Protein AF-A0A7S7LVP3-F1 (afdb_monomer)

Organism: NCBI:txid2740404

Radius of gyration: 24.84 Å; Cα contacts (8 Å, |Δi|>4): 24; chains: 1; bounding box: 42×37×67 Å

Structure (mmCIF, N/CA/C/O backbone):
data_AF-A0A7S7LVP3-F1
#
_entry.id   AF-A0A7S7LVP3-F1
#
loop_
_atom_site.group_PDB
_atom_site.id
_atom_site.type_symbol
_atom_site.label_atom_id
_atom_site.label_alt_id
_atom_site.label_comp_id
_atom_site.label_asym_id
_atom_site.label_entity_id
_atom_site.label_seq_id
_atom_site.pdbx_PDB_ins_code
_atom_site.Cartn_x
_atom_site.Cartn_y
_atom_site.Cartn_z
_atom_site.occupancy
_atom_site.B_iso_or_equiv
_atom_site.auth_seq_id
_atom_site.auth_comp_id
_atom_site.auth_asym_id
_atom_site.auth_atom_id
_atom_site.pdbx_PDB_model_num
ATOM 1 N N . MET A 1 1 ? 9.778 1.734 -1.204 1.00 67.38 1 MET A N 1
ATOM 2 C CA . MET A 1 1 ? 10.435 1.814 -2.530 1.00 67.38 1 MET A CA 1
ATOM 3 C C . MET A 1 1 ? 11.661 0.912 -2.513 1.00 67.38 1 MET A C 1
ATOM 5 O O . MET A 1 1 ? 12.395 0.959 -1.533 1.00 67.38 1 MET A O 1
ATOM 9 N N . SER A 1 2 ? 11.858 0.082 -3.541 1.00 87.88 2 SER A N 1
ATOM 10 C CA . SER A 1 2 ? 13.041 -0.787 -3.646 1.00 87.88 2 SER A CA 1
ATOM 11 C C . SER A 1 2 ? 14.338 0.031 -3.572 1.00 87.88 2 SER A C 1
ATOM 13 O O . SER A 1 2 ? 14.381 1.166 -4.055 1.00 87.88 2 SER A O 1
ATOM 15 N N . ILE A 1 3 ? 15.402 -0.543 -2.995 1.00 89.88 3 ILE A N 1
ATOM 16 C CA . ILE A 1 3 ? 16.736 0.083 -2.933 1.00 89.88 3 ILE A CA 1
ATOM 17 C C . ILE A 1 3 ? 17.224 0.429 -4.348 1.00 89.88 3 ILE A C 1
ATOM 19 O O . ILE A 1 3 ? 17.802 1.495 -4.557 1.00 89.88 3 ILE A O 1
ATOM 23 N N . TYR A 1 4 ? 16.911 -0.421 -5.331 1.00 91.94 4 TYR A N 1
ATOM 24 C CA . TYR A 1 4 ? 17.236 -0.193 -6.737 1.00 91.94 4 TYR A CA 1
ATOM 25 C C . TYR A 1 4 ? 16.529 1.043 -7.297 1.00 91.94 4 TYR A C 1
ATOM 27 O O . TYR A 1 4 ? 17.187 1.935 -7.826 1.00 91.94 4 TYR A O 1
ATOM 35 N N . THR A 1 5 ? 15.210 1.148 -7.113 1.00 92.31 5 THR A N 1
ATOM 36 C CA . THR A 1 5 ? 14.422 2.311 -7.553 1.00 92.31 5 THR A CA 1
ATOM 37 C C . THR A 1 5 ? 14.879 3.592 -6.860 1.00 92.31 5 THR A C 1
ATOM 39 O O . THR A 1 5 ? 15.045 4.623 -7.508 1.00 92.31 5 THR A O 1
ATOM 42 N N . ARG A 1 6 ? 15.155 3.528 -5.551 1.00 90.88 6 ARG A N 1
ATOM 43 C CA . ARG A 1 6 ? 15.655 4.674 -4.783 1.00 90.88 6 ARG A CA 1
ATOM 44 C C . ARG A 1 6 ? 16.995 5.166 -5.326 1.00 90.88 6 ARG A C 1
ATOM 46 O O . ARG A 1 6 ? 17.150 6.363 -5.548 1.00 90.88 6 ARG A O 1
ATOM 53 N N . LYS A 1 7 ? 17.938 4.253 -5.576 1.00 91.44 7 LYS A N 1
ATOM 54 C CA . LYS A 1 7 ? 19.240 4.583 -6.168 1.00 91.44 7 LYS A CA 1
ATOM 55 C C . LYS A 1 7 ? 19.072 5.146 -7.578 1.00 91.44 7 LYS A C 1
ATOM 57 O O . LYS A 1 7 ? 19.667 6.172 -7.891 1.00 91.44 7 LYS A O 1
ATOM 62 N N . TYR A 1 8 ? 18.230 4.529 -8.404 1.00 92.56 8 TYR A N 1
ATOM 63 C CA . TYR A 1 8 ? 17.944 5.007 -9.755 1.00 92.56 8 TYR A CA 1
ATOM 64 C C . TYR A 1 8 ? 17.427 6.453 -9.738 1.00 92.56 8 TYR A C 1
ATOM 66 O O . TYR A 1 8 ? 17.990 7.306 -10.420 1.00 92.56 8 TYR A O 1
ATOM 74 N N . PHE A 1 9 ? 16.451 6.773 -8.885 1.00 91.81 9 PHE A N 1
ATOM 75 C CA . PHE A 1 9 ? 15.943 8.140 -8.737 1.00 91.81 9 PHE A CA 1
ATOM 76 C C . PHE A 1 9 ? 16.987 9.123 -8.229 1.00 91.81 9 PHE A C 1
ATOM 78 O O . PHE A 1 9 ? 17.107 10.208 -8.784 1.00 91.81 9 PHE A O 1
ATOM 85 N N . GLN A 1 10 ? 17.783 8.750 -7.230 1.00 89.25 10 GLN A N 1
ATOM 86 C CA . GLN A 1 10 ? 18.852 9.615 -6.724 1.00 89.25 10 GLN A CA 1
ATOM 87 C C . GLN A 1 10 ? 19.917 9.924 -7.782 1.00 89.25 10 GLN A C 1
ATOM 89 O O . GLN A 1 10 ? 20.450 11.027 -7.796 1.00 89.25 10 GLN A O 1
ATOM 94 N N . THR A 1 11 ? 20.217 8.965 -8.662 1.00 90.56 11 THR A N 1
ATOM 95 C CA . THR A 1 11 ? 21.277 9.110 -9.672 1.00 90.56 11 THR A CA 1
ATOM 96 C C . THR A 1 11 ? 20.797 9.858 -10.918 1.00 90.56 11 THR A C 1
ATOM 98 O O . THR A 1 11 ? 21.593 10.519 -11.573 1.00 90.56 11 THR A O 1
ATOM 101 N N . ASN A 1 12 ? 19.506 9.756 -11.252 1.00 91.00 12 ASN A N 1
ATOM 102 C CA . ASN A 1 12 ? 18.944 10.340 -12.474 1.00 91.00 12 ASN A CA 1
ATOM 103 C C . ASN A 1 12 ? 18.166 11.640 -12.228 1.00 91.00 12 ASN A C 1
ATOM 105 O O . ASN A 1 12 ? 17.844 12.338 -13.187 1.00 91.00 12 ASN A O 1
ATOM 109 N N . ALA A 1 13 ? 17.851 11.983 -10.975 1.00 89.31 13 ALA A N 1
ATOM 110 C CA . ALA A 1 13 ? 17.206 13.250 -10.647 1.00 89.31 13 ALA A CA 1
ATOM 111 C C . ALA A 1 13 ? 18.066 14.452 -11.065 1.00 89.31 13 ALA A C 1
ATOM 113 O O . ALA A 1 13 ? 19.289 14.446 -10.956 1.00 89.31 13 ALA A O 1
ATOM 114 N N . SER A 1 14 ? 17.397 15.505 -11.524 1.00 81.94 14 SER A N 1
ATOM 115 C CA . SER A 1 14 ? 18.017 16.764 -11.954 1.00 81.94 14 SER A CA 1
ATOM 116 C C . SER A 1 14 ? 17.784 17.876 -10.924 1.00 81.94 14 SER A C 1
ATOM 118 O O . SER A 1 14 ? 17.035 17.695 -9.969 1.00 81.94 14 SER A O 1
ATOM 120 N N . GLY A 1 15 ? 18.410 19.042 -11.098 1.00 76.19 15 GLY A N 1
ATOM 121 C CA . GLY A 1 15 ? 18.257 20.196 -10.200 1.00 76.19 15 GLY A CA 1
ATOM 122 C C . GLY A 1 15 ? 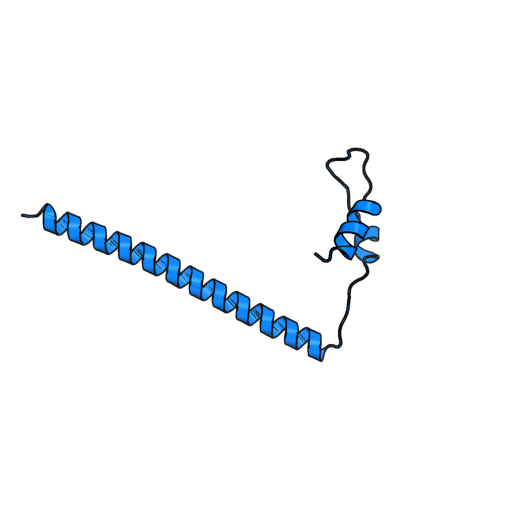19.564 20.581 -9.504 1.00 76.19 15 GLY A C 1
ATOM 123 O O . GLY A 1 15 ? 20.319 19.730 -9.051 1.00 76.19 15 GLY A O 1
ATOM 124 N N . ALA A 1 16 ? 19.841 21.885 -9.444 1.00 60.00 16 ALA A N 1
ATOM 125 C CA . ALA A 1 16 ? 21.126 22.429 -8.995 1.00 60.00 16 ALA A CA 1
ATOM 126 C C . ALA A 1 16 ? 21.360 22.330 -7.473 1.00 60.00 16 ALA A C 1
ATOM 128 O O . ALA A 1 16 ? 22.488 22.477 -7.007 1.00 60.00 16 ALA A O 1
ATOM 129 N N . GLN A 1 17 ? 20.308 22.084 -6.685 1.00 68.88 17 GLN A N 1
ATOM 130 C CA . GLN A 1 17 ? 20.371 22.096 -5.226 1.00 68.88 17 GLN A CA 1
ATOM 131 C C . GLN A 1 17 ? 20.397 20.661 -4.685 1.00 68.88 17 GLN A C 1
ATOM 133 O O . GLN A 1 17 ? 19.401 19.943 -4.764 1.00 68.88 17 GLN A O 1
ATOM 138 N N . LYS A 1 18 ? 21.528 20.252 -4.089 1.00 65.06 18 LYS A N 1
ATOM 139 C CA . LYS A 1 18 ? 21.771 18.889 -3.558 1.00 65.06 18 LYS A CA 1
ATOM 140 C C . LYS A 1 18 ? 20.675 18.351 -2.625 1.00 65.06 18 LYS A C 1
ATOM 142 O O . LYS A 1 18 ? 20.519 17.141 -2.515 1.00 65.06 18 LYS A O 1
ATOM 147 N N . ASN A 1 19 ? 19.923 19.236 -1.973 1.00 76.69 19 ASN A N 1
ATOM 148 C CA . ASN A 1 19 ? 18.924 18.869 -0.968 1.00 76.69 19 ASN A CA 1
ATOM 149 C C . ASN A 1 19 ? 17.505 18.704 -1.538 1.00 76.69 19 ASN A C 1
ATOM 151 O O . ASN A 1 19 ? 16.606 18.336 -0.791 1.00 76.69 19 ASN A O 1
ATOM 155 N N . MET A 1 20 ? 17.286 18.973 -2.832 1.00 78.06 20 MET A N 1
ATOM 156 C CA . MET A 1 20 ? 15.958 18.871 -3.446 1.00 78.06 20 MET A CA 1
ATOM 157 C C . MET A 1 20 ? 16.042 18.311 -4.876 1.00 78.06 20 MET A C 1
ATOM 159 O O . MET A 1 20 ? 15.903 19.056 -5.849 1.00 78.06 20 MET A O 1
ATOM 163 N N . PRO A 1 21 ? 16.307 17.000 -5.019 1.00 79.38 21 PRO A N 1
ATOM 164 C CA . PRO A 1 21 ? 16.368 16.347 -6.320 1.00 79.38 21 PRO A CA 1
ATOM 165 C C . PRO A 1 21 ? 15.012 16.413 -7.035 1.00 79.38 21 PRO A C 1
ATOM 167 O O . PRO A 1 21 ? 13.978 16.046 -6.477 1.00 79.38 21 PRO A O 1
ATOM 170 N N . LYS A 1 22 ? 15.015 16.846 -8.297 1.00 89.00 22 LYS A N 1
ATOM 171 C CA . LYS A 1 22 ? 13.840 16.885 -9.171 1.00 89.00 22 LYS A CA 1
ATOM 172 C C . LYS A 1 22 ? 13.744 15.594 -9.975 1.00 89.00 22 LYS A C 1
ATOM 174 O O . LYS A 1 22 ? 14.550 15.338 -10.873 1.00 89.00 22 LYS A O 1
ATOM 179 N N . ILE A 1 23 ? 12.710 14.812 -9.690 1.00 91.56 23 ILE A N 1
ATOM 180 C CA . ILE A 1 23 ? 12.324 13.642 -10.481 1.00 91.56 23 ILE A CA 1
ATOM 181 C C . ILE A 1 23 ? 11.296 14.112 -11.513 1.00 91.56 23 ILE A C 1
ATOM 183 O O . ILE A 1 23 ? 10.245 14.640 -11.159 1.00 91.56 23 ILE A O 1
ATOM 187 N N . ASN A 1 24 ? 11.621 13.980 -12.796 1.00 91.44 24 ASN A N 1
ATOM 188 C CA . ASN A 1 24 ? 10.744 14.343 -13.905 1.00 91.44 24 ASN A CA 1
ATOM 189 C C . ASN A 1 24 ? 10.053 13.095 -14.487 1.00 91.44 24 ASN A C 1
ATOM 191 O O . ASN A 1 24 ? 10.403 11.961 -14.159 1.00 91.44 24 ASN A O 1
ATOM 195 N N . GLN A 1 25 ? 9.066 13.310 -1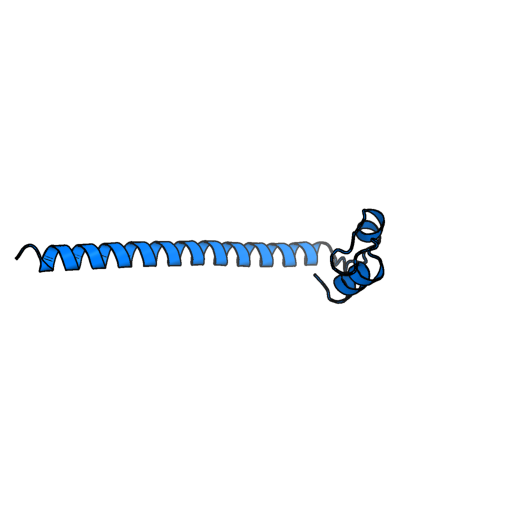5.357 1.00 93.81 25 GLN A N 1
ATOM 196 C CA . GLN A 1 25 ? 8.279 12.231 -15.960 1.00 93.81 25 GLN A CA 1
ATOM 197 C C . GLN A 1 25 ? 9.141 11.166 -16.674 1.00 93.81 25 GLN A C 1
ATOM 199 O O . GLN A 1 25 ? 8.909 9.986 -16.415 1.00 93.81 25 GLN A O 1
ATOM 204 N N . PRO A 1 26 ? 10.162 11.517 -17.487 1.00 94.38 26 PRO A N 1
ATOM 205 C CA . PRO A 1 26 ? 11.045 10.519 -18.090 1.00 94.38 26 PRO A CA 1
ATOM 206 C C . PRO A 1 26 ? 11.728 9.599 -17.077 1.00 94.38 26 PRO A C 1
ATOM 208 O O . PRO A 1 26 ? 11.814 8.398 -17.313 1.00 94.38 26 PRO A O 1
ATOM 211 N N . ILE A 1 27 ? 12.190 10.130 -15.942 1.00 93.62 27 ILE A N 1
ATOM 212 C CA . ILE A 1 27 ? 12.830 9.313 -14.903 1.00 93.62 27 ILE A CA 1
ATOM 213 C C . ILE A 1 27 ? 11.825 8.316 -14.326 1.00 93.62 27 ILE A C 1
ATOM 215 O O . ILE A 1 27 ? 12.150 7.147 -14.163 1.00 93.62 27 ILE A O 1
ATOM 219 N N . VAL A 1 28 ? 10.588 8.742 -14.059 1.00 93.81 28 VAL A N 1
ATOM 220 C CA . VAL A 1 28 ? 9.550 7.836 -13.545 1.00 93.81 28 VAL A CA 1
ATOM 221 C C . VAL A 1 28 ? 9.224 6.744 -14.565 1.00 93.81 28 VAL A C 1
ATOM 223 O O . VAL A 1 28 ? 9.224 5.570 -14.205 1.00 93.81 28 VAL A O 1
ATOM 226 N N . LEU A 1 29 ? 9.016 7.105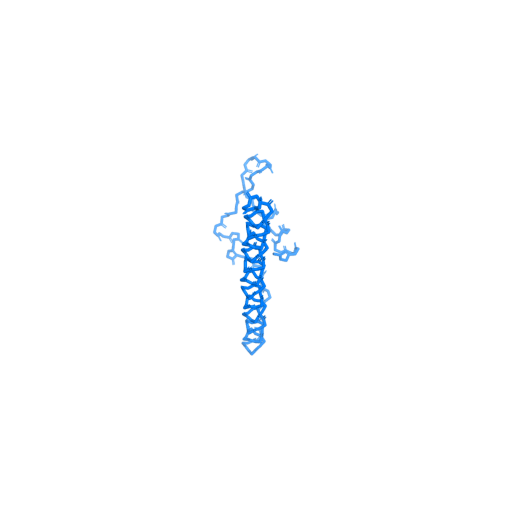 -15.834 1.00 94.88 29 LEU A N 1
ATOM 227 C CA . LEU A 1 29 ? 8.648 6.159 -16.895 1.00 94.88 29 LEU A CA 1
ATOM 228 C C . LEU A 1 29 ? 9.726 5.104 -17.173 1.00 94.88 29 LEU A C 1
ATOM 230 O O . LEU A 1 29 ? 9.396 3.971 -17.502 1.00 94.88 29 LEU A O 1
ATOM 234 N N . ASN A 1 30 ? 11.002 5.455 -17.013 1.00 93.75 30 ASN A N 1
ATOM 235 C CA . ASN A 1 30 ? 12.123 4.536 -17.230 1.00 93.75 30 ASN A CA 1
ATOM 236 C C . ASN A 1 30 ? 12.511 3.737 -15.975 1.00 93.75 30 ASN A C 1
ATOM 238 O O . ASN A 1 30 ? 13.521 3.029 -15.963 1.00 93.75 30 ASN A O 1
ATOM 242 N N . THR A 1 31 ? 11.724 3.838 -14.903 1.00 93.62 31 THR A N 1
ATOM 243 C CA . THR A 1 31 ? 11.960 3.055 -13.691 1.00 93.62 31 THR A CA 1
ATOM 244 C C . THR A 1 31 ? 11.705 1.583 -13.965 1.00 93.62 31 THR A C 1
ATOM 246 O O . THR A 1 31 ? 10.584 1.190 -14.279 1.00 93.62 31 THR A O 1
ATOM 249 N N . MET A 1 32 ? 12.716 0.744 -13.754 1.00 92.56 32 MET A N 1
ATOM 250 C CA . MET A 1 32 ? 12.503 -0.700 -13.759 1.00 92.56 32 MET A CA 1
ATOM 251 C C . MET A 1 32 ? 11.670 -1.108 -12.544 1.00 92.56 32 MET A C 1
ATOM 253 O O . MET A 1 32 ? 12.030 -0.815 -11.398 1.00 92.56 32 MET A O 1
ATOM 257 N N . ILE A 1 33 ? 10.576 -1.816 -12.802 1.00 90.94 33 ILE A N 1
ATOM 258 C CA . ILE A 1 33 ? 9.743 -2.445 -11.782 1.00 90.94 33 ILE A CA 1
ATOM 259 C C . ILE A 1 33 ? 9.704 -3.951 -12.027 1.00 90.94 33 ILE A C 1
ATOM 261 O O . ILE A 1 33 ? 9.704 -4.404 -13.170 1.00 90.94 33 ILE A O 1
ATOM 265 N N . ALA A 1 34 ? 9.683 -4.729 -10.947 1.00 90.75 34 ALA A N 1
ATOM 266 C CA . ALA A 1 34 ? 9.400 -6.151 -11.046 1.00 90.75 34 ALA A CA 1
ATOM 267 C C . ALA A 1 34 ? 7.897 -6.314 -11.288 1.00 90.75 34 ALA A C 1
ATOM 269 O O . ALA A 1 34 ? 7.096 -5.894 -10.452 1.00 90.75 34 ALA A O 1
ATOM 270 N N . LEU A 1 35 ? 7.530 -6.890 -12.431 1.00 93.31 35 LEU A N 1
ATOM 271 C CA . LEU A 1 35 ? 6.144 -7.177 -12.777 1.00 93.31 35 LEU A CA 1
ATOM 272 C C . LEU A 1 35 ? 5.938 -8.699 -12.749 1.00 93.31 35 LEU A C 1
ATOM 274 O O . LEU A 1 35 ? 6.314 -9.368 -13.713 1.00 93.31 35 LEU A O 1
ATOM 278 N N . PRO A 1 36 ? 5.406 -9.260 -11.648 1.00 95.00 36 PRO A N 1
ATOM 279 C CA . PRO A 1 36 ? 5.147 -10.693 -11.564 1.00 95.00 36 PRO A CA 1
ATOM 280 C C . PRO A 1 36 ? 3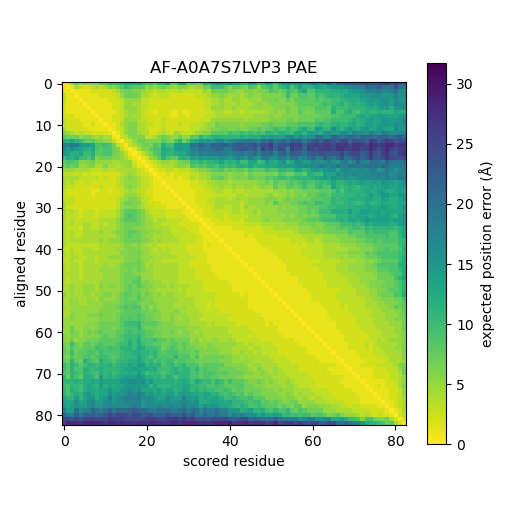.924 -11.085 -12.419 1.00 95.00 36 PRO A C 1
ATOM 282 O O . PRO A 1 36 ? 3.214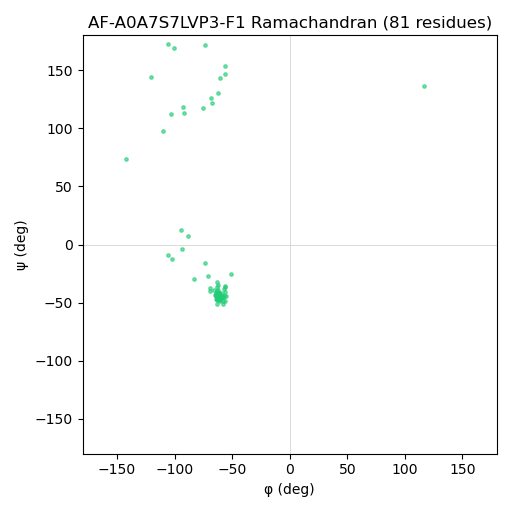 -10.204 -12.916 1.00 95.00 36 PRO A O 1
ATOM 285 N N . PRO A 1 37 ? 3.635 -12.385 -12.610 1.00 98.12 37 PRO A N 1
ATOM 286 C CA . PRO A 1 37 ? 2.413 -12.839 -13.278 1.00 98.12 37 PRO A CA 1
ATOM 287 C C . PRO A 1 37 ? 1.137 -12.306 -12.604 1.00 98.12 37 PRO A C 1
ATOM 289 O O . PRO A 1 37 ? 1.127 -12.053 -11.400 1.00 98.12 37 PRO A O 1
ATOM 292 N N . LEU A 1 38 ? 0.038 -12.171 -13.358 1.00 98.00 38 LEU A N 1
ATOM 293 C CA . LEU A 1 38 ? -1.220 -11.598 -12.844 1.00 98.00 38 LEU A CA 1
ATOM 294 C C . LEU A 1 38 ? -1.769 -12.325 -11.611 1.00 98.00 38 LEU A 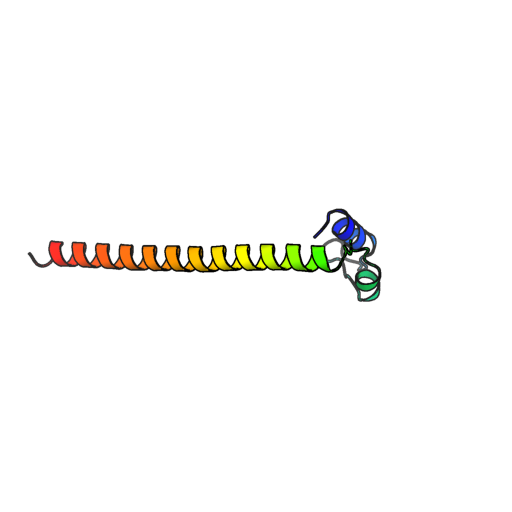C 1
ATOM 296 O O . LEU A 1 38 ? -2.313 -11.691 -10.712 1.00 98.00 38 LEU A O 1
ATOM 300 N N . GLU A 1 39 ? -1.612 -13.645 -11.550 1.00 98.31 39 GLU A N 1
ATOM 301 C CA . GLU A 1 39 ? -2.028 -14.436 -10.392 1.00 98.31 39 GLU A CA 1
ATOM 302 C C . GLU A 1 39 ? -1.294 -14.002 -9.114 1.00 98.31 39 GLU A C 1
ATOM 304 O O . GLU A 1 39 ? -1.919 -13.764 -8.080 1.00 98.31 39 GLU A O 1
ATOM 309 N N . GLU A 1 40 ? 0.023 -13.809 -9.203 1.00 97.94 40 GLU A N 1
ATOM 310 C CA . GLU A 1 40 ? 0.841 -13.351 -8.083 1.00 97.94 40 GLU A CA 1
ATOM 311 C C . GLU A 1 40 ? 0.540 -11.888 -7.730 1.00 97.94 40 GLU A C 1
ATOM 313 O O . GLU A 1 40 ? 0.455 -11.553 -6.550 1.00 97.94 40 GLU A O 1
ATOM 318 N N . GLN A 1 41 ? 0.283 -11.025 -8.722 1.00 98.00 41 GLN A N 1
ATOM 319 C CA . GLN A 1 41 ? -0.168 -9.649 -8.471 1.00 98.00 41 GLN A CA 1
ATOM 320 C C . GLN A 1 41 ? -1.462 -9.624 -7.641 1.00 98.00 41 GLN A C 1
ATOM 322 O O . GLN A 1 41 ? -1.542 -8.898 -6.648 1.00 98.00 41 GLN A O 1
ATOM 327 N N . ASN A 1 42 ? -2.444 -10.462 -7.992 1.00 98.25 42 ASN A N 1
ATOM 328 C CA . ASN A 1 42 ? -3.705 -10.580 -7.256 1.00 98.25 42 ASN A CA 1
ATOM 329 C C . ASN A 1 42 ? -3.502 -11.154 -5.845 1.00 98.25 42 ASN A C 1
ATOM 331 O O . ASN A 1 42 ? -4.126 -10.691 -4.890 1.00 98.25 42 ASN A O 1
ATOM 335 N N . ALA A 1 43 ? -2.613 -12.139 -5.688 1.00 98.31 43 ALA A N 1
ATOM 336 C CA . ALA A 1 43 ? -2.283 -12.702 -4.381 1.00 98.31 43 ALA A CA 1
ATOM 337 C C . ALA A 1 43 ? -1.618 -11.664 -3.457 1.00 98.31 43 ALA A C 1
ATOM 339 O O . ALA A 1 43 ? -1.965 -11.569 -2.276 1.00 98.31 43 ALA A O 1
ATOM 340 N N . ILE A 1 44 ? -0.699 -10.857 -3.998 1.00 97.62 44 ILE A N 1
ATOM 341 C CA . ILE A 1 44 ? -0.069 -9.739 -3.286 1.00 97.62 44 ILE A CA 1
ATOM 342 C C . ILE A 1 44 ? -1.128 -8.713 -2.877 1.00 97.62 44 ILE A C 1
ATOM 344 O O . ILE A 1 44 ? -1.156 -8.316 -1.711 1.00 97.62 44 ILE A O 1
ATOM 348 N N . LEU A 1 45 ? -2.021 -8.327 -3.796 1.00 97.62 45 LEU A N 1
ATOM 349 C CA . LEU A 1 45 ? -3.088 -7.363 -3.524 1.00 97.62 45 LEU A CA 1
ATOM 350 C C . LEU A 1 45 ? -3.982 -7.832 -2.372 1.00 97.62 45 LEU A C 1
ATOM 352 O O . LEU A 1 45 ? -4.125 -7.118 -1.384 1.00 97.62 45 LEU A O 1
ATOM 356 N N . LYS A 1 46 ? -4.477 -9.072 -2.435 1.00 98.38 46 LYS A N 1
ATOM 357 C CA . LYS A 1 46 ? -5.321 -9.655 -1.383 1.00 98.38 46 LYS A CA 1
ATOM 358 C C . LYS A 1 46 ? -4.642 -9.641 -0.012 1.00 98.38 46 LYS A C 1
ATOM 360 O O . LYS A 1 46 ? -5.288 -9.428 1.013 1.00 98.38 46 LYS A O 1
ATOM 365 N N . LYS A 1 47 ? -3.329 -9.887 0.032 1.00 98.25 47 LYS A N 1
ATOM 366 C CA . LYS A 1 47 ? -2.565 -9.853 1.285 1.00 98.25 47 LYS A CA 1
ATOM 367 C C . LYS A 1 47 ? -2.433 -8.433 1.830 1.00 98.25 47 LYS A C 1
ATOM 369 O O . LYS A 1 47 ? -2.546 -8.247 3.037 1.00 98.25 47 LYS A O 1
ATOM 374 N N . ILE A 1 48 ? -2.207 -7.455 0.957 1.00 98.31 48 ILE A N 1
ATOM 375 C CA . ILE A 1 48 ? -2.148 -6.039 1.327 1.00 98.31 48 ILE A CA 1
ATOM 376 C C . ILE A 1 48 ? -3.504 -5.574 1.870 1.00 98.31 48 ILE A C 1
ATOM 378 O O . ILE A 1 48 ? -3.542 -4.987 2.945 1.00 98.31 48 ILE A O 1
ATOM 382 N N . GLU A 1 49 ? -4.604 -5.885 1.185 1.00 98.38 49 GLU A N 1
ATOM 383 C CA . GLU A 1 49 ? -5.965 -5.533 1.620 1.00 98.38 49 GLU A CA 1
ATOM 384 C C . GLU A 1 49 ? -6.297 -6.111 2.999 1.00 98.38 49 GLU A C 1
ATOM 386 O O . GLU A 1 49 ? -6.784 -5.393 3.868 1.00 98.38 49 GLU A O 1
ATOM 391 N N . ASN A 1 50 ? -5.963 -7.383 3.237 1.00 98.31 50 ASN A N 1
ATOM 392 C CA . ASN A 1 50 ? -6.146 -8.007 4.546 1.00 98.31 50 ASN A CA 1
ATOM 393 C C .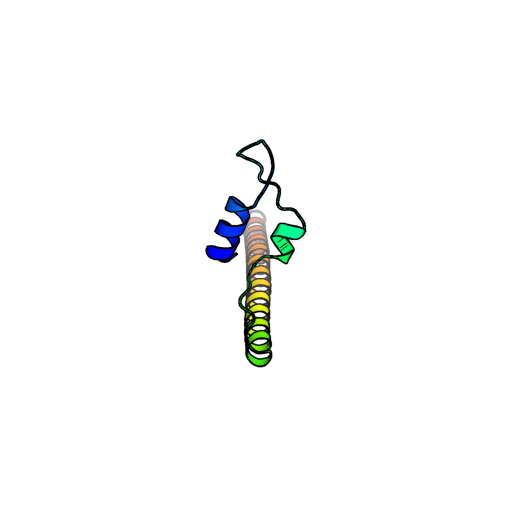 ASN A 1 50 ? -5.347 -7.277 5.642 1.00 98.31 50 ASN A C 1
ATOM 395 O O . ASN A 1 50 ? -5.881 -6.960 6.700 1.00 98.31 50 ASN A O 1
ATOM 399 N N . LEU A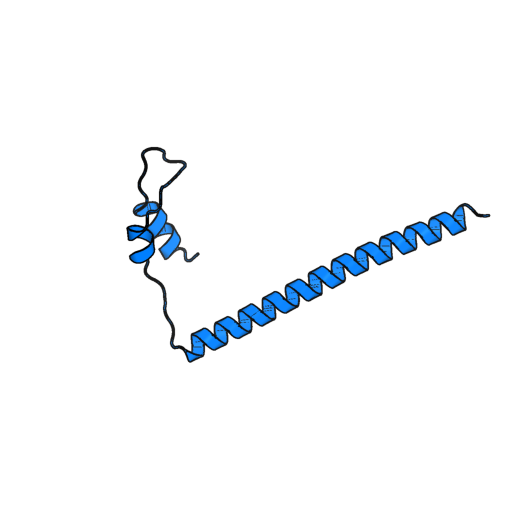 1 51 ? -4.078 -6.948 5.378 1.00 98.56 51 LEU A N 1
ATOM 400 C CA . LEU A 1 51 ? -3.257 -6.206 6.338 1.00 98.56 51 LEU A CA 1
ATOM 401 C C . LEU A 1 51 ? -3.825 -4.814 6.640 1.00 98.56 51 LEU A C 1
ATOM 403 O O . LEU A 1 51 ? -3.802 -4.405 7.796 1.00 98.56 51 LEU A O 1
ATOM 407 N N . TYR A 1 52 ? -4.353 -4.108 5.637 1.00 98.19 52 TYR A N 1
ATOM 408 C CA . TYR A 1 52 ? -5.017 -2.822 5.858 1.00 98.19 52 TYR A CA 1
ATOM 409 C C . TYR A 1 52 ? -6.286 -2.967 6.703 1.00 98.19 52 TYR A C 1
ATOM 411 O O . TYR A 1 52 ? -6.444 -2.213 7.656 1.00 98.19 52 TYR A O 1
ATOM 419 N N . SER A 1 53 ? -7.116 -3.980 6.438 1.00 98.31 53 SER A N 1
ATOM 420 C CA . SER A 1 53 ? -8.302 -4.269 7.258 1.00 98.31 53 SER A CA 1
ATOM 421 C C . SER A 1 53 ? -7.940 -4.506 8.725 1.00 98.31 53 SER A C 1
ATOM 423 O O . SER A 1 53 ? -8.587 -3.973 9.620 1.00 98.31 53 SER A O 1
ATOM 425 N N . ILE A 1 54 ? -6.869 -5.263 8.986 1.00 98.38 54 ILE A N 1
ATOM 426 C CA . ILE A 1 54 ? -6.384 -5.501 10.352 1.00 98.38 54 ILE A CA 1
ATOM 427 C C . ILE A 1 54 ? -5.937 -4.189 11.010 1.00 98.38 54 ILE A C 1
ATOM 429 O O . ILE A 1 54 ? -6.225 -3.968 12.184 1.00 98.38 54 ILE A O 1
ATOM 433 N N . CYS A 1 55 ? -5.241 -3.311 10.284 1.00 98.50 55 CYS A N 1
ATOM 434 C CA . CYS A 1 55 ? -4.863 -1.999 10.813 1.00 98.50 55 CYS A CA 1
ATOM 435 C C . CYS A 1 55 ? -6.093 -1.159 11.181 1.00 98.50 55 CYS A C 1
ATOM 437 O O . CYS A 1 55 ? -6.129 -0.604 12.277 1.00 98.50 55 CYS A O 1
ATOM 439 N N . ASP A 1 56 ? -7.111 -1.122 10.320 1.00 98.25 56 ASP A N 1
ATOM 440 C CA . ASP A 1 56 ? -8.347 -0.374 10.572 1.00 98.25 56 ASP A CA 1
ATOM 441 C C . ASP A 1 56 ? -9.103 -0.916 11.806 1.00 98.25 56 ASP A C 1
ATOM 443 O O . ASP A 1 56 ? -9.617 -0.152 12.634 1.00 98.25 56 ASP A O 1
ATOM 447 N N . GLU A 1 57 ? -9.134 -2.242 11.975 1.00 98.12 57 GLU A N 1
ATOM 448 C CA . GLU A 1 57 ? -9.700 -2.903 13.158 1.00 98.12 57 GLU A CA 1
ATOM 449 C C . GLU A 1 57 ? -8.931 -2.548 14.437 1.00 98.12 57 GLU A C 1
ATOM 451 O O . GLU A 1 57 ? -9.538 -2.202 15.456 1.00 98.12 57 GLU A O 1
ATOM 456 N N . LEU A 1 58 ? -7.596 -2.583 14.387 1.00 98.25 58 LEU A N 1
ATOM 457 C CA . LEU A 1 58 ? -6.740 -2.221 15.516 1.00 98.25 58 LEU A CA 1
ATOM 458 C C . LEU A 1 58 ? -6.907 -0.750 15.904 1.00 98.25 58 LEU A C 1
ATOM 460 O O . LEU A 1 58 ? -7.053 -0.448 17.090 1.00 98.25 58 LEU A O 1
ATOM 464 N N . ASP A 1 59 ? -6.943 0.159 14.933 1.00 98.19 59 ASP A N 1
ATOM 465 C CA . ASP A 1 59 ? -7.168 1.583 15.182 1.00 98.19 59 ASP A CA 1
ATOM 466 C C . ASP A 1 59 ? -8.535 1.820 15.837 1.00 98.19 59 ASP A C 1
ATOM 468 O O . ASP A 1 59 ? -8.657 2.577 16.808 1.00 98.19 59 ASP A O 1
ATOM 472 N N . THR A 1 60 ? -9.566 1.112 15.373 1.00 97.88 60 THR A N 1
ATOM 473 C CA . THR A 1 60 ? -10.901 1.143 15.984 1.00 97.88 60 THR A CA 1
ATOM 474 C C . THR A 1 60 ? -10.863 0.644 17.430 1.00 97.88 60 THR A C 1
ATOM 476 O O . THR A 1 60 ? -11.396 1.299 18.332 1.00 97.88 60 THR A O 1
ATOM 479 N N . GLN A 1 61 ? -10.188 -0.479 17.686 1.00 98.00 61 GLN A N 1
ATOM 480 C CA . GLN A 1 61 ? -10.067 -1.057 19.022 1.00 98.00 61 GLN A CA 1
ATOM 481 C C . GLN A 1 61 ? -9.307 -0.133 19.984 1.00 98.00 61 GLN A C 1
ATOM 483 O O . GLN A 1 61 ? -9.732 0.049 21.130 1.00 98.00 61 GLN A O 1
ATOM 488 N N . ILE A 1 62 ? -8.215 0.487 19.530 1.00 98.25 62 ILE A N 1
ATOM 489 C CA . ILE A 1 62 ? -7.427 1.442 20.320 1.00 98.25 62 ILE A CA 1
ATOM 490 C C . ILE A 1 62 ? -8.286 2.647 20.702 1.00 98.25 62 ILE A C 1
ATOM 492 O O . ILE A 1 62 ? -8.324 3.035 21.874 1.00 98.25 62 ILE A O 1
ATOM 496 N N . ASN A 1 63 ? -9.014 3.215 19.739 1.00 97.75 63 ASN A N 1
ATOM 497 C CA . ASN A 1 63 ? -9.882 4.361 19.987 1.00 97.75 63 ASN A CA 1
ATOM 498 C C . ASN A 1 63 ? -11.013 4.012 20.961 1.00 97.75 63 ASN A C 1
ATOM 500 O O . ASN A 1 63 ? -11.220 4.735 21.937 1.00 97.75 63 ASN A O 1
ATOM 504 N N . SER A 1 64 ? -11.673 2.866 20.774 1.00 96.62 64 SER A N 1
ATOM 505 C CA . SER A 1 64 ? -12.711 2.383 21.691 1.00 96.62 64 SER A CA 1
ATOM 506 C C . SER A 1 64 ? -12.172 2.172 23.110 1.00 96.62 64 SER A C 1
ATOM 508 O O . SER A 1 64 ? -12.802 2.584 24.085 1.00 96.62 64 SER A O 1
ATOM 510 N N . SER A 1 65 ? -10.992 1.563 23.250 1.00 96.62 65 SER A N 1
ATOM 511 C CA . SER A 1 65 ? -10.347 1.337 24.549 1.00 96.62 65 SER A CA 1
ATOM 512 C C . SER A 1 65 ? -10.014 2.651 25.261 1.00 96.62 65 SER A C 1
ATOM 514 O O . SER A 1 65 ? -10.261 2.802 26.463 1.00 96.62 65 SER A O 1
ATOM 516 N N . LYS A 1 66 ? -9.521 3.644 24.511 1.00 97.12 66 LYS A N 1
ATOM 517 C CA . LYS A 1 66 ? -9.234 4.983 25.031 1.00 97.12 66 LYS A CA 1
ATOM 518 C C . LYS A 1 66 ? -10.503 5.678 25.521 1.00 97.12 66 LYS A C 1
ATOM 520 O O . LYS A 1 66 ? -10.502 6.202 26.633 1.00 97.12 66 LYS A O 1
ATOM 525 N N . THR A 1 67 ? -11.579 5.644 24.734 1.00 96.88 67 THR A N 1
ATOM 526 C CA . THR A 1 67 ? -12.875 6.212 25.130 1.00 96.88 67 THR A CA 1
ATOM 527 C C . THR A 1 67 ? -13.414 5.528 26.383 1.00 96.88 67 THR A C 1
ATOM 529 O O . THR A 1 67 ? -13.742 6.212 27.347 1.00 96.88 67 THR A O 1
ATOM 532 N N . ASN A 1 68 ? -13.421 4.193 26.425 1.00 96.38 68 ASN A N 1
ATOM 533 C CA . ASN A 1 68 ? -13.878 3.449 27.598 1.00 96.38 68 ASN A CA 1
ATOM 534 C C . ASN A 1 68 ? -13.063 3.795 28.854 1.00 96.38 68 ASN A C 1
ATOM 536 O O . ASN A 1 68 ? -13.629 4.064 29.909 1.00 96.38 68 ASN A O 1
ATOM 540 N N . SER A 1 69 ? -11.734 3.868 28.736 1.00 96.00 69 SER A N 1
ATOM 541 C CA . SER A 1 69 ? -10.859 4.253 29.851 1.00 96.00 69 SER A CA 1
ATOM 542 C C . SER A 1 69 ? -11.181 5.657 30.374 1.00 96.00 69 SER A C 1
ATOM 544 O O . SER A 1 69 ? -11.241 5.866 31.584 1.00 96.00 69 SER A O 1
ATOM 546 N N . GLN A 1 70 ? -11.437 6.617 29.478 1.00 95.50 70 GLN A N 1
ATOM 547 C CA . GLN A 1 70 ? -11.843 7.973 29.860 1.00 95.50 70 GLN A CA 1
ATOM 548 C C . GLN A 1 70 ? -13.194 7.981 30.584 1.00 95.50 70 GLN A C 1
ATOM 550 O O . GLN A 1 70 ? -13.325 8.633 31.620 1.00 95.50 70 GLN A O 1
ATOM 555 N N . THR A 1 71 ? -14.178 7.237 30.077 1.00 95.62 71 THR A N 1
ATOM 556 C CA . THR A 1 71 ? -15.499 7.117 30.704 1.00 95.62 71 THR A CA 1
ATOM 557 C C . THR A 1 71 ? -15.412 6.479 32.090 1.00 95.62 71 THR A C 1
ATOM 559 O O . THR A 1 71 ? -16.020 6.987 33.030 1.00 95.62 71 THR A O 1
ATOM 562 N N . LEU A 1 72 ? -14.618 5.415 32.250 1.00 95.44 72 LEU A N 1
ATOM 563 C CA . LEU A 1 72 ? -14.403 4.763 33.544 1.00 95.44 72 LEU A CA 1
ATOM 564 C C . LEU A 1 72 ? -13.770 5.718 34.562 1.00 95.44 72 LEU A C 1
ATOM 566 O O . LEU A 1 72 ? -14.245 5.803 35.691 1.00 95.44 72 LEU A O 1
ATOM 570 N N . ILE A 1 73 ? -12.753 6.488 34.160 1.00 95.56 73 ILE A N 1
ATOM 571 C CA . ILE A 1 73 ? -12.138 7.504 35.027 1.00 95.56 73 ILE A CA 1
ATOM 572 C C . ILE A 1 73 ? -13.175 8.545 35.464 1.00 95.56 73 ILE A C 1
ATOM 574 O O . ILE A 1 73 ? -13.251 8.874 36.645 1.00 95.56 73 ILE A O 1
ATOM 578 N N . GLN A 1 74 ? -13.999 9.047 34.541 1.00 93.31 74 GLN A N 1
ATOM 579 C CA . GLN A 1 74 ? -15.044 10.020 34.870 1.00 93.31 74 GLN A CA 1
ATOM 580 C C . GLN A 1 74 ? -16.085 9.454 35.845 1.00 93.31 74 GLN A C 1
ATOM 582 O O . GLN A 1 74 ? -16.477 10.153 36.778 1.00 93.31 74 GLN A O 1
ATOM 587 N N . ALA A 1 75 ? -16.505 8.199 35.663 1.00 94.31 75 ALA A N 1
ATOM 588 C CA . ALA A 1 75 ? -17.448 7.535 36.560 1.00 94.31 75 ALA A CA 1
ATOM 589 C C . ALA A 1 75 ? -16.876 7.372 37.978 1.00 94.31 75 ALA A C 1
ATOM 591 O O . ALA A 1 75 ? -17.548 7.718 38.947 1.00 94.31 75 ALA A O 1
ATOM 592 N N . VAL A 1 76 ? -15.616 6.932 38.094 1.00 94.31 76 VAL A N 1
ATOM 593 C CA . VAL A 1 76 ? -14.920 6.790 39.385 1.00 94.31 76 VAL A CA 1
ATOM 594 C C . VAL A 1 76 ? -14.768 8.138 40.089 1.00 94.31 76 VAL A C 1
ATOM 596 O O . VAL A 1 76 ? -15.019 8.233 41.287 1.00 94.31 76 VAL A O 1
ATOM 599 N N . LEU A 1 77 ? -14.384 9.195 39.364 1.00 94.12 77 LEU A N 1
ATOM 600 C CA . LEU A 1 77 ? -14.275 10.537 39.944 1.00 94.12 77 LEU A CA 1
ATOM 601 C C . LEU A 1 77 ? -15.633 11.034 40.443 1.00 94.12 77 LEU A C 1
ATOM 603 O O . LEU A 1 77 ? -15.723 11.544 41.554 1.00 94.12 77 LEU A O 1
ATOM 607 N N . LYS A 1 78 ? -16.693 10.854 39.649 1.00 93.56 78 LYS A N 1
ATOM 608 C CA . LYS A 1 78 ? -18.051 11.233 40.045 1.00 93.56 78 LYS A CA 1
ATOM 609 C C . LYS A 1 78 ? -18.470 10.530 41.340 1.00 93.56 78 LYS A C 1
ATOM 611 O O . LYS A 1 78 ? -18.902 11.194 42.272 1.00 93.56 78 LYS A O 1
ATOM 616 N N . GLU A 1 79 ? -18.269 9.217 41.432 1.00 93.25 79 GLU A N 1
ATOM 617 C CA . GLU A 1 79 ? -18.592 8.449 42.640 1.00 93.25 79 GLU A CA 1
ATOM 618 C C . GLU A 1 79 ? -17.762 8.883 43.862 1.00 93.25 79 GLU A C 1
ATOM 62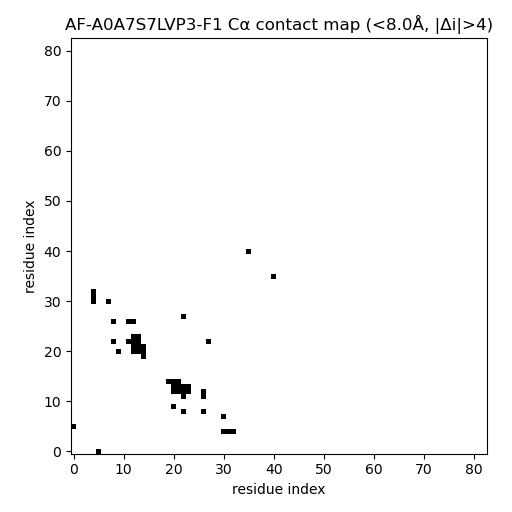0 O O . GLU A 1 79 ? -18.277 8.921 44.978 1.00 93.25 79 GLU A O 1
ATOM 625 N N . ALA A 1 80 ? -16.491 9.245 43.662 1.00 91.62 80 ALA A N 1
ATOM 626 C CA . ALA A 1 80 ? -15.606 9.692 44.735 1.00 91.62 80 ALA A CA 1
ATOM 627 C C . ALA A 1 80 ? -15.950 11.088 45.289 1.00 91.62 80 ALA A C 1
ATOM 629 O O . ALA A 1 80 ? -15.637 11.357 46.446 1.00 91.62 80 ALA A O 1
ATOM 630 N N . PHE A 1 81 ? -16.567 11.965 44.486 1.00 89.25 81 PHE A N 1
ATOM 631 C CA . PHE A 1 81 ? -16.915 13.343 44.870 1.00 89.25 81 PHE A CA 1
ATOM 632 C C . PHE A 1 81 ? -18.413 13.570 45.152 1.00 89.25 81 PHE A C 1
ATOM 634 O O . PHE A 1 81 ? -18.774 14.643 45.627 1.00 89.25 81 PHE A O 1
ATOM 641 N N . GLU A 1 82 ? -19.287 12.597 44.868 1.00 76.06 82 GLU A N 1
ATOM 642 C CA . GLU A 1 82 ? -20.725 12.636 45.201 1.00 76.06 82 GLU A CA 1
ATOM 643 C C . GLU A 1 82 ? -21.067 11.943 46.545 1.00 76.06 82 GLU A C 1
ATOM 645 O O . GLU A 1 82 ? -22.241 11.726 46.851 1.00 76.06 82 GLU A O 1
ATOM 650 N N . LYS A 1 83 ? -20.057 11.633 47.370 1.00 52.78 83 LYS A N 1
ATOM 651 C CA . LYS A 1 83 ? -20.190 11.293 48.800 1.00 52.78 83 LYS A CA 1
ATOM 652 C C . LYS A 1 83 ? -19.682 12.430 49.676 1.00 52.78 83 LYS A C 1
ATOM 654 O O . LYS A 1 83 ? -20.247 12.584 50.782 1.00 52.78 83 LYS A O 1
#

pLDDT: mean 91.8, std 9.15, range [52.78, 98.56]

Secondary structure (DSSP, 8-state):
--HHHHHHHHHH-B-S-TTS-B--HHHHHT-------HHHHHHHHHHHHHHHHHHHHHHHHHHHHHHHHHHHHHHHHHHHH--

Foldseek 3Di:
DDPQLVVLQLVPFDDDDNVDTHDDPVSVVPRDDDDDDPVVVVVVVVVVVVVVVVVVVVVVVVVVVVVVVVVVVVVVVCVVPVD

Mean predicted aligned error: 7.2 Å

Sequence (83 aa):
MSIYTRKYFQTNASGAQKNMPKINQPIVLNTMIALPPLEEQNAILKKIENLYSICDELDTQINSSKTNSQTLIQAVLKEAFEK

Solvent-accessible surface area (backbone atoms only — not comparable to full-atom values): 5012 Å² total; per-residue (Å²): 130,55,71,65,53,52,50,50,49,69,72,68,34,43,69,95,48,93,89,57,68,41,78,51,70,71,60,61,73,70,54,84,70,92,79,69,60,70,69,56,49,51,53,52,48,55,52,52,52,50,55,50,52,51,50,55,51,50,53,50,51,52,51,50,52,52,51,51,53,52,52,52,52,53,53,53,52,50,62,68,71,76,112

InterPro domains:
  IPR000055 Type I restriction modification DNA specificity domain [PF01420] (12-63)
  IPR044946 Type I restriction modification DNA specificity domain superfamily [G3DSA:3.90.220.20] (5-60)
  IPR044946 Type I restriction modification DNA specificity domain superfamily [G3DSA:3.90.220.20] (61-82)